Protein AF-A0A2E5L0G4-F1 (afdb_monomer)

Foldseek 3Di:
DDPCPDDPDDDDDQLCDDCNPPVNLVPDDDDLQSVLSNQLSVQVNVLCVVCVVCPVDVVRRDQDVVSVVSNVVSVVSNVVSCVVVVNDDDDPPPCPDDD

Nearest PDB structures (foldseek):
  2l7a-assembly1_A  TM=4.639E-01  e=8.519E+00  Mus musculus
  6u8y-assembly1_c  TM=3.660E-01  e=5.834E+00  Pyrococcus furiosus COM1

Sequence (99 aa):
MINAEGPLDWHDVSFRRGACAEENLVQLPEGKYANAISTACDDLNDIQQRYSGDCFRAASCNVSDIAKQEITATMNLVWDAFSDAGFVLPYEVIEEGLP

Secondary structure (DSSP, 8-state):
-------TT-PPP-TTSGGGSHHHHTTSPTTHHHHHHHHHHHHHHHHHHHHGGGGSSGGG----HHHHHHHHHHHHHHHHHHHHTT-PPPP--------

Solvent-accessible surface area (backbone atoms only — not comparable to full-atom values): 6114 Å² total; per-residue (Å²): 134,86,80,78,73,73,71,96,76,82,69,83,84,56,42,66,38,73,78,42,15,70,84,49,47,72,68,43,66,88,51,67,53,37,53,26,49,54,50,31,24,54,51,51,37,51,50,48,64,73,50,44,74,44,43,74,45,77,96,67,46,54,85,48,71,65,58,54,49,52,51,50,54,43,50,45,45,38,48,53,40,41,49,75,70,68,56,71,80,83,71,85,78,78,79,75,75,80,130

Mean predicted aligned error: 10.49 Å

Radius of gyration: 17.6 Å; Cα contacts (8 Å, |Δi|>4): 60; chains: 1; bounding box: 48×28×48 Å

pLDDT: mean 78.72, std 17.88, range [34.0, 96.81]

Structure (mmCIF, N/CA/C/O backbone):
data_AF-A0A2E5L0G4-F1
#
_entry.id   AF-A0A2E5L0G4-F1
#
loop_
_atom_site.group_PDB
_atom_site.id
_atom_site.type_symbol
_atom_site.label_atom_id
_atom_site.label_alt_id
_atom_site.label_comp_id
_atom_site.label_asym_id
_atom_site.label_entity_id
_atom_site.label_seq_id
_atom_site.pdbx_PDB_ins_code
_atom_site.Cartn_x
_atom_site.Cartn_y
_atom_site.Cartn_z
_atom_site.occupancy
_atom_site.B_iso_or_equiv
_atom_site.auth_seq_id
_atom_site.auth_comp_id
_atom_site.auth_asym_id
_atom_site.auth_atom_id
_atom_site.pdbx_PDB_model_num
ATOM 1 N N . MET A 1 1 ? 34.993 -9.309 -2.576 1.00 34.00 1 MET A N 1
ATOM 2 C CA . MET A 1 1 ? 33.831 -9.231 -3.483 1.00 34.00 1 MET A CA 1
ATOM 3 C C . MET A 1 1 ? 32.918 -10.382 -3.121 1.00 34.00 1 MET A C 1
ATOM 5 O O . MET A 1 1 ? 33.324 -11.522 -3.296 1.00 34.00 1 MET A O 1
ATOM 9 N N . ILE A 1 2 ? 31.775 -10.096 -2.500 1.00 35.56 2 ILE A N 1
ATOM 10 C CA . ILE A 1 2 ? 30.751 -11.113 -2.250 1.00 35.56 2 ILE A CA 1
ATOM 11 C C . ILE A 1 2 ? 29.956 -11.215 -3.550 1.00 35.56 2 ILE A C 1
ATOM 13 O O . ILE A 1 2 ? 29.267 -10.270 -3.926 1.00 35.56 2 ILE A O 1
ATOM 17 N N . ASN A 1 3 ? 30.126 -12.323 -4.266 1.00 39.97 3 ASN A N 1
ATOM 18 C CA . ASN A 1 3 ? 29.272 -12.670 -5.393 1.00 39.97 3 ASN A CA 1
ATOM 19 C C . ASN A 1 3 ? 27.917 -13.080 -4.812 1.00 39.97 3 ASN A C 1
ATOM 21 O O . ASN A 1 3 ? 27.783 -14.176 -4.275 1.00 39.97 3 ASN A O 1
ATOM 25 N N . ALA A 1 4 ? 26.936 -12.181 -4.862 1.00 41.06 4 ALA A N 1
ATOM 26 C CA . ALA A 1 4 ? 25.551 -12.530 -4.587 1.00 41.06 4 ALA A CA 1
ATOM 27 C C . ALA A 1 4 ? 24.994 -13.279 -5.808 1.00 41.06 4 ALA A C 1
ATOM 29 O O . ALA A 1 4 ? 24.403 -12.686 -6.708 1.00 41.06 4 ALA A O 1
ATOM 30 N N . GLU A 1 5 ? 25.225 -14.587 -5.863 1.00 53.12 5 GLU A N 1
ATOM 31 C CA . GLU A 1 5 ? 24.324 -15.489 -6.577 1.00 53.12 5 GLU A CA 1
ATOM 32 C C . GLU A 1 5 ? 23.016 -15.466 -5.773 1.00 53.12 5 GLU A C 1
ATOM 34 O O . GLU A 1 5 ? 23.018 -15.796 -4.588 1.00 53.12 5 GLU A O 1
ATOM 39 N N . GLY A 1 6 ? 21.951 -14.901 -6.353 1.00 55.41 6 GLY A N 1
ATOM 40 C CA . GLY A 1 6 ? 20.725 -14.553 -5.622 1.00 55.41 6 GLY A CA 1
ATOM 41 C C . GLY A 1 6 ? 20.167 -15.722 -4.793 1.00 55.41 6 GLY A C 1
ATOM 42 O O . GLY A 1 6 ? 20.312 -16.874 -5.206 1.00 55.41 6 GL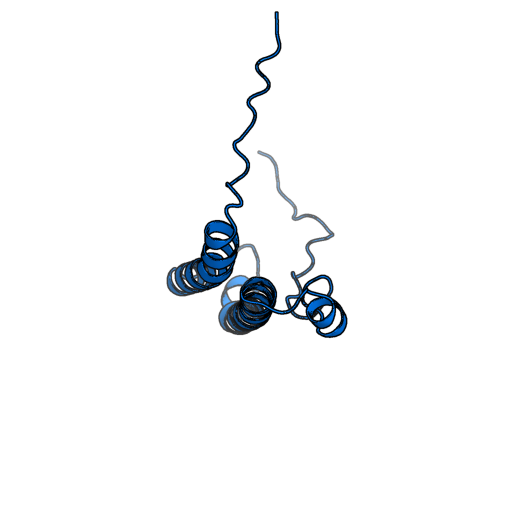Y A O 1
ATOM 43 N N . PRO A 1 7 ? 19.540 -15.459 -3.629 1.00 50.16 7 PRO A N 1
ATOM 44 C CA . PRO A 1 7 ? 19.056 -16.529 -2.769 1.00 50.16 7 PRO A CA 1
ATOM 45 C C . PRO A 1 7 ? 18.021 -17.383 -3.511 1.00 50.16 7 PRO A C 1
ATOM 47 O O . PRO A 1 7 ? 17.093 -16.856 -4.125 1.00 50.16 7 PRO A O 1
ATOM 50 N N . LEU A 1 8 ? 18.195 -18.705 -3.427 1.00 52.53 8 LEU A N 1
ATOM 51 C CA . LEU A 1 8 ? 17.390 -19.752 -4.073 1.00 52.53 8 LEU A CA 1
ATOM 52 C C . LEU A 1 8 ? 15.887 -19.742 -3.703 1.00 52.53 8 LEU A C 1
ATOM 54 O O . LEU A 1 8 ? 15.136 -20.505 -4.299 1.00 52.53 8 LEU A O 1
ATOM 58 N N . ASP A 1 9 ? 15.441 -18.854 -2.805 1.00 47.97 9 ASP A N 1
ATOM 59 C CA . ASP A 1 9 ? 14.084 -18.815 -2.237 1.00 47.97 9 ASP A CA 1
ATOM 60 C C . ASP A 1 9 ? 13.404 -17.430 -2.334 1.00 47.97 9 ASP A C 1
ATOM 62 O O . ASP A 1 9 ? 12.552 -17.092 -1.509 1.00 47.97 9 ASP A O 1
ATOM 66 N N . TRP A 1 10 ? 13.764 -16.573 -3.302 1.00 49.53 10 TRP A N 1
ATOM 67 C CA . TRP A 1 10 ? 12.989 -15.340 -3.504 1.00 49.53 10 TRP A CA 1
ATOM 68 C C . TRP A 1 10 ? 11.602 -15.673 -4.066 1.00 49.53 10 TRP A C 1
ATOM 70 O O . TRP A 1 10 ? 11.428 -15.901 -5.266 1.00 49.53 10 TRP A O 1
ATOM 80 N N . HIS A 1 11 ? 10.608 -15.682 -3.185 1.00 58.69 11 HIS A N 1
ATOM 81 C CA . HIS A 1 11 ? 9.206 -15.738 -3.557 1.00 58.69 11 HIS A CA 1
ATOM 82 C C . HIS A 1 11 ? 8.634 -14.324 -3.654 1.00 58.69 11 HIS A C 1
ATOM 84 O O . HIS A 1 11 ? 8.847 -13.483 -2.783 1.00 58.69 11 HIS A O 1
ATOM 90 N N . ASP A 1 12 ? 7.892 -14.089 -4.733 1.00 67.88 12 ASP A N 1
ATOM 91 C CA . ASP A 1 12 ? 6.972 -12.962 -4.872 1.00 67.88 12 ASP A CA 1
ATOM 92 C C . ASP A 1 12 ? 6.118 -12.819 -3.597 1.00 67.88 12 ASP A C 1
ATOM 94 O O . ASP A 1 12 ? 5.567 -13.800 -3.083 1.00 67.88 12 ASP A O 1
ATOM 98 N N . VAL A 1 13 ? 6.043 -11.593 -3.071 1.00 78.62 13 VAL A N 1
ATOM 99 C CA . VAL A 1 13 ? 5.111 -11.270 -1.991 1.00 78.62 13 VAL A CA 1
ATOM 100 C C . VAL A 1 13 ? 3.712 -11.241 -2.586 1.00 78.62 13 VAL A C 1
ATOM 102 O O . VAL A 1 13 ? 3.411 -10.430 -3.451 1.00 78.62 13 VAL A O 1
ATOM 105 N N . SER A 1 14 ? 2.826 -12.098 -2.091 1.00 84.75 14 SER A N 1
ATOM 106 C 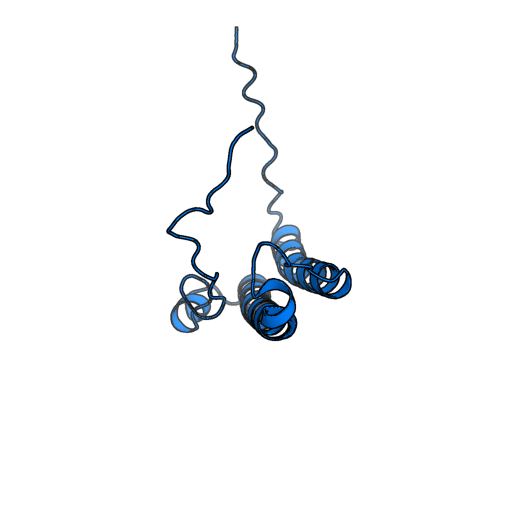CA . SER A 1 14 ? 1.450 -12.154 -2.576 1.00 84.75 14 SER A CA 1
ATOM 107 C C . SER A 1 14 ? 0.527 -11.323 -1.687 1.00 84.75 14 SER A C 1
ATOM 109 O O . SER A 1 14 ? 0.070 -11.813 -0.655 1.00 84.75 14 SER A O 1
ATOM 111 N N . PHE A 1 15 ? 0.125 -10.139 -2.150 1.00 91.56 15 PHE A N 1
ATOM 112 C CA . PHE A 1 15 ? -0.892 -9.291 -1.499 1.00 91.56 15 PHE A CA 1
ATOM 113 C C . PHE A 1 15 ? -2.342 -9.793 -1.666 1.00 91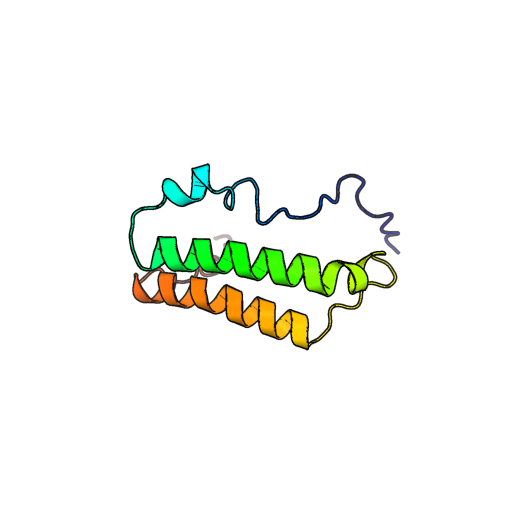.56 15 PHE A C 1
ATOM 115 O O . PHE A 1 15 ? -3.293 -9.062 -1.435 1.00 91.56 15 PHE A O 1
ATOM 122 N N . ARG A 1 16 ? -2.524 -11.063 -2.046 1.00 89.69 16 ARG A N 1
ATOM 123 C CA . ARG A 1 16 ? -3.819 -11.777 -2.074 1.00 89.69 16 ARG A CA 1
ATOM 124 C C . ARG A 1 16 ? -3.845 -13.040 -1.213 1.00 89.69 16 ARG A C 1
ATOM 126 O O . ARG A 1 16 ? -4.799 -13.808 -1.259 1.00 89.69 16 ARG A O 1
ATOM 133 N N . ARG A 1 17 ? -2.749 -13.332 -0.509 1.00 89.38 17 ARG A N 1
ATOM 134 C CA . ARG A 1 17 ? -2.591 -14.535 0.322 1.00 89.38 17 ARG A CA 1
ATOM 135 C C . ARG A 1 17 ? -2.015 -14.141 1.676 1.00 89.38 17 ARG A C 1
ATOM 137 O O . ARG A 1 17 ? -1.631 -12.992 1.886 1.00 89.38 17 ARG A O 1
ATOM 144 N N . GLY A 1 18 ? -1.933 -15.106 2.592 1.00 88.25 18 GLY A N 1
ATOM 145 C CA . GLY A 1 18 ? -1.428 -14.851 3.939 1.00 88.25 18 GLY A CA 1
ATOM 146 C C . GLY A 1 18 ? -2.266 -13.767 4.613 1.00 88.25 18 GLY A C 1
ATOM 147 O O . GLY A 1 18 ? -3.489 -13.844 4.586 1.00 88.25 18 GLY A O 1
ATOM 148 N N . ALA A 1 19 ? -1.626 -12.736 5.162 1.00 88.25 19 ALA A N 1
ATOM 149 C CA . ALA A 1 19 ? -2.319 -11.649 5.856 1.00 88.25 19 ALA A CA 1
ATOM 150 C C . ALA A 1 19 ? -3.347 -10.897 4.985 1.00 88.25 19 ALA A C 1
ATOM 152 O O . ALA A 1 19 ? -4.361 -10.453 5.509 1.00 88.25 19 ALA A O 1
ATOM 153 N N . CYS A 1 20 ? -3.116 -10.804 3.671 1.00 93.25 20 CYS A N 1
ATOM 154 C CA . CYS A 1 20 ? -4.019 -10.139 2.727 1.00 93.25 20 CYS A CA 1
ATOM 155 C C . CYS A 1 20 ? -5.035 -11.090 2.068 1.00 93.25 20 CYS A C 1
ATOM 157 O O . CYS A 1 20 ? -5.673 -10.725 1.085 1.00 93.25 20 CYS A O 1
ATOM 159 N N . ALA A 1 21 ? -5.161 -12.333 2.543 1.00 93.94 21 ALA A N 1
ATOM 160 C CA . ALA A 1 21 ? -6.230 -13.214 2.080 1.00 93.94 21 ALA A CA 1
ATOM 161 C C . ALA A 1 21 ? -7.582 -12.709 2.609 1.00 93.94 21 ALA A C 1
ATOM 163 O O . ALA A 1 21 ? -7.665 -12.300 3.769 1.00 93.94 21 ALA A O 1
ATOM 164 N N . GLU A 1 22 ? -8.634 -12.760 1.790 1.00 91.50 22 GLU A N 1
ATOM 165 C CA . GLU A 1 22 ? -9.969 -12.259 2.153 1.00 91.50 22 GLU A CA 1
ATOM 166 C C . GLU A 1 22 ? -10.462 -12.891 3.463 1.00 91.50 22 GLU A C 1
ATOM 168 O O . GLU A 1 22 ? -10.903 -12.188 4.371 1.00 91.50 22 GLU A O 1
ATOM 173 N N . GLU A 1 23 ? -10.265 -14.201 3.626 1.00 92.50 23 GLU A N 1
ATOM 174 C CA . GLU A 1 23 ? -10.620 -14.946 4.835 1.00 92.50 23 GLU A CA 1
ATOM 175 C C . GLU A 1 23 ? -9.871 -14.495 6.100 1.00 92.50 23 GLU A C 1
ATOM 177 O O . GLU A 1 23 ? -10.348 -14.723 7.212 1.00 92.50 23 GLU A O 1
ATOM 182 N N . ASN A 1 24 ? -8.709 -13.859 5.955 1.00 91.75 24 ASN A N 1
ATOM 183 C CA . ASN A 1 24 ? -7.930 -13.320 7.069 1.00 91.75 24 ASN A CA 1
ATOM 184 C C . ASN A 1 24 ? -8.274 -11.853 7.331 1.00 91.75 24 ASN A C 1
ATOM 186 O O . ASN A 1 24 ? -8.339 -11.443 8.489 1.00 91.75 24 ASN A O 1
ATOM 190 N N . LEU A 1 25 ? -8.570 -11.083 6.283 1.00 91.44 25 LEU A N 1
ATOM 191 C CA . LEU A 1 25 ? -9.000 -9.692 6.410 1.00 91.44 25 LEU A CA 1
ATOM 192 C C . LEU A 1 25 ? -10.344 -9.574 7.138 1.00 91.44 25 LEU A C 1
ATOM 194 O O . LEU A 1 25 ? -10.486 -8.709 7.999 1.00 91.44 25 LEU A O 1
ATOM 198 N N . VAL A 1 26 ? -11.296 -10.480 6.885 1.00 91.31 26 VAL A N 1
ATOM 199 C CA . VAL A 1 26 ? -12.597 -10.489 7.591 1.00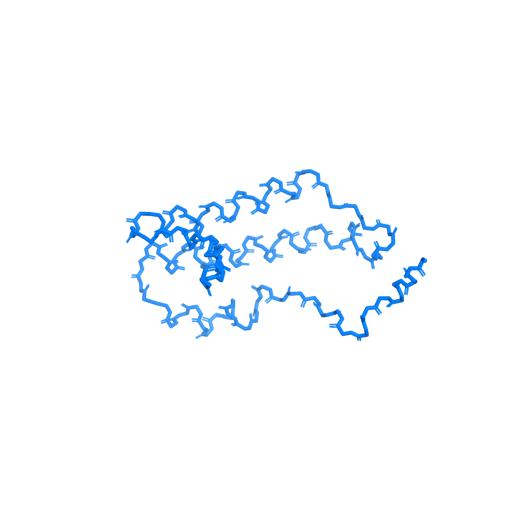 91.31 26 VAL A CA 1
ATOM 200 C C . VAL A 1 26 ? -12.488 -10.797 9.088 1.00 91.31 26 VAL A C 1
ATOM 202 O O . VAL A 1 26 ? -13.443 -10.578 9.828 1.00 91.31 26 VAL A O 1
ATOM 205 N N . GLN A 1 27 ? -11.345 -11.315 9.551 1.00 90.25 27 GLN A N 1
ATOM 206 C CA . GLN A 1 27 ? -11.093 -11.547 10.978 1.00 90.25 27 GLN A CA 1
ATOM 207 C C . GLN A 1 27 ? -10.626 -10.277 11.700 1.00 90.25 27 GLN A C 1
ATOM 209 O O . GLN A 1 27 ? -10.567 -10.261 12.932 1.00 90.25 27 GLN A O 1
ATOM 214 N N . LEU A 1 28 ? -10.278 -9.217 10.962 1.00 86.94 28 LEU A N 1
ATOM 215 C CA . LEU A 1 28 ? -9.911 -7.942 11.559 1.00 86.94 28 LEU A CA 1
ATOM 216 C C . LEU A 1 28 ? -11.143 -7.292 12.207 1.00 86.94 28 LEU A C 1
ATOM 218 O O . LEU A 1 28 ? -12.238 -7.336 11.644 1.00 86.94 28 LEU A O 1
ATOM 222 N N . PRO A 1 29 ? -10.983 -6.656 13.379 1.00 85.44 29 PRO A N 1
ATOM 223 C CA . PRO A 1 29 ? -12.073 -5.921 13.999 1.00 85.44 29 PRO A CA 1
ATOM 224 C C . PRO A 1 29 ? -12.507 -4.766 13.093 1.00 85.44 29 PRO A C 1
ATOM 226 O O . PRO A 1 29 ? -11.667 -3.994 12.623 1.00 85.44 29 PRO A O 1
ATOM 229 N N . GLU A 1 30 ? -13.817 -4.635 12.874 1.00 85.50 30 GLU A N 1
ATOM 230 C CA . GLU A 1 30 ? -14.378 -3.553 12.063 1.00 85.50 30 GLU A CA 1
ATOM 231 C C . GLU A 1 30 ? -13.884 -2.182 12.541 1.00 85.50 30 GLU A C 1
ATOM 233 O O . GLU A 1 30 ? -13.835 -1.887 13.739 1.00 85.50 30 GLU A O 1
ATOM 238 N N . GLY A 1 31 ? -13.531 -1.318 11.590 1.00 85.75 31 GLY A N 1
ATOM 239 C CA . GLY A 1 31 ? -13.098 0.042 11.882 1.00 85.75 31 GLY A CA 1
ATOM 240 C C . GLY A 1 31 ? -12.059 0.565 10.902 1.00 85.75 31 GLY A C 1
ATOM 241 O O . GLY A 1 31 ? -11.721 -0.074 9.905 1.00 85.75 31 GLY A O 1
ATOM 242 N N . LYS A 1 32 ? -11.524 1.754 11.213 1.00 84.06 32 LYS A N 1
ATOM 243 C CA . LYS A 1 32 ? -10.538 2.452 10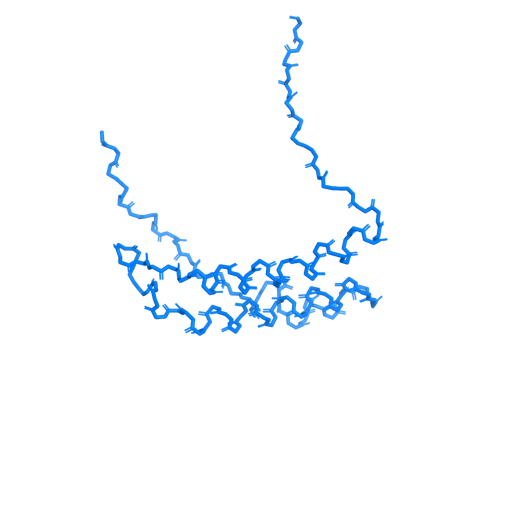.371 1.00 84.06 32 LYS A CA 1
ATOM 244 C C . LYS A 1 32 ? -9.316 1.576 10.063 1.00 84.06 32 LYS A C 1
ATOM 246 O O . LYS A 1 32 ? -8.784 1.644 8.963 1.00 84.06 32 LYS A O 1
ATOM 251 N N . TYR A 1 33 ? -8.930 0.724 11.009 1.00 84.81 33 TYR A N 1
ATOM 252 C CA . TYR A 1 33 ? -7.808 -0.199 10.886 1.00 84.81 33 TYR A CA 1
ATOM 253 C C . TYR A 1 33 ? -8.035 -1.299 9.843 1.00 84.81 33 TYR A C 1
ATOM 255 O O . TYR A 1 33 ? -7.243 -1.434 8.912 1.00 84.81 33 TYR A O 1
ATOM 263 N N . ALA A 1 34 ? -9.133 -2.054 9.967 1.00 89.25 34 ALA A N 1
ATOM 264 C CA . ALA A 1 34 ? -9.480 -3.104 9.011 1.00 89.25 34 ALA A CA 1
ATOM 265 C C . ALA A 1 34 ? -9.632 -2.537 7.595 1.00 89.25 34 ALA A C 1
ATOM 267 O O . ALA A 1 34 ? -9.099 -3.102 6.642 1.00 89.25 34 ALA A O 1
ATOM 268 N N . ASN A 1 35 ? -10.265 -1.365 7.475 1.00 92.12 35 ASN A N 1
ATOM 269 C CA . ASN A 1 35 ? -10.422 -0.684 6.193 1.00 92.12 35 ASN A CA 1
ATOM 270 C C . ASN A 1 35 ? -9.074 -0.262 5.594 1.00 92.12 35 ASN A C 1
ATOM 272 O O . ASN A 1 35 ? -8.844 -0.483 4.407 1.00 92.12 35 ASN A O 1
ATOM 276 N N . ALA A 1 36 ? -8.179 0.321 6.399 1.00 93.56 36 ALA A N 1
ATOM 277 C CA . ALA A 1 36 ? -6.864 0.754 5.932 1.00 93.56 36 ALA A CA 1
ATOM 278 C C . ALA A 1 36 ? -6.001 -0.428 5.472 1.00 93.56 36 ALA A C 1
ATOM 280 O O . ALA A 1 36 ? -5.381 -0.344 4.417 1.00 93.56 36 ALA A O 1
ATOM 281 N N . ILE A 1 37 ? -6.003 -1.541 6.213 1.00 92.50 37 ILE A N 1
ATOM 282 C CA . ILE A 1 37 ? -5.256 -2.747 5.827 1.00 92.50 37 ILE A CA 1
ATOM 283 C C . ILE A 1 37 ? -5.835 -3.380 4.567 1.00 92.50 37 ILE A C 1
ATOM 285 O O . ILE A 1 37 ? -5.072 -3.692 3.659 1.00 92.50 37 ILE A O 1
ATOM 289 N N . SER A 1 38 ? -7.159 -3.549 4.489 1.00 94.25 38 SER A N 1
ATOM 290 C CA . SER A 1 38 ? -7.796 -4.126 3.300 1.00 94.25 38 SER A CA 1
ATOM 291 C C . SER A 1 38 ? -7.489 -3.291 2.058 1.00 94.25 38 SER A C 1
ATOM 293 O O . SER A 1 38 ? -7.052 -3.835 1.050 1.00 94.25 38 SER A O 1
ATOM 295 N N . THR A 1 39 ? -7.630 -1.965 2.163 1.00 95.38 39 THR A N 1
ATOM 296 C CA . THR A 1 39 ? -7.313 -1.039 1.063 1.00 95.38 39 THR A CA 1
ATOM 297 C C . THR A 1 39 ? -5.841 -1.139 0.675 1.00 95.38 39 THR A C 1
ATOM 299 O O . THR A 1 39 ? -5.518 -1.228 -0.503 1.00 95.38 39 THR A O 1
ATOM 302 N N . ALA A 1 40 ? -4.937 -1.190 1.658 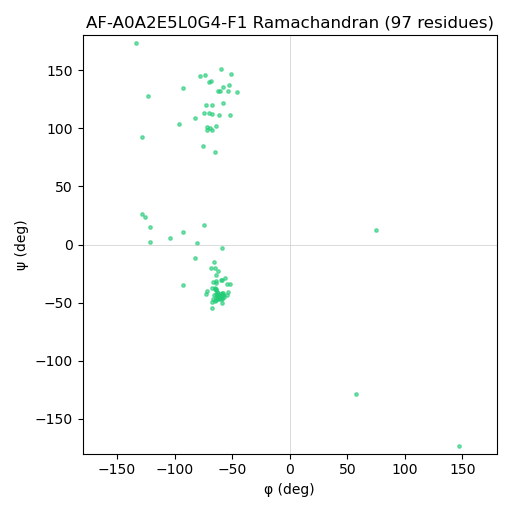1.00 95.81 40 ALA A N 1
ATOM 303 C CA . ALA A 1 40 ? -3.512 -1.298 1.382 1.00 95.81 40 ALA A CA 1
ATOM 304 C C . ALA A 1 40 ? -3.131 -2.623 0.709 1.00 95.81 40 ALA A C 1
ATOM 306 O O . ALA A 1 40 ? -2.278 -2.628 -0.175 1.00 95.81 40 ALA A O 1
ATOM 307 N N . CYS A 1 41 ? -3.764 -3.736 1.086 1.00 95.56 41 CYS A N 1
ATOM 308 C CA . CYS A 1 41 ? -3.577 -5.020 0.413 1.00 95.56 41 CYS A CA 1
ATOM 309 C C . CYS A 1 41 ? -3.987 -4.948 -1.067 1.00 95.56 41 CYS A C 1
ATOM 311 O O . CYS A 1 41 ? -3.216 -5.373 -1.932 1.00 95.56 41 CYS A O 1
ATOM 313 N N . ASP A 1 42 ? -5.154 -4.372 -1.364 1.00 95.88 42 ASP A N 1
ATOM 314 C CA . ASP A 1 42 ? -5.642 -4.220 -2.738 1.00 95.88 42 ASP A CA 1
ATOM 315 C C . ASP A 1 42 ? -4.737 -3.293 -3.566 1.00 95.88 42 ASP A C 1
ATOM 317 O O . ASP A 1 42 ? -4.293 -3.662 -4.659 1.00 95.88 42 ASP A O 1
ATOM 321 N N . ASP A 1 43 ? -4.376 -2.133 -3.015 1.00 96.81 43 ASP A N 1
ATOM 322 C CA . ASP A 1 43 ? -3.515 -1.153 -3.680 1.00 96.81 43 ASP A CA 1
ATOM 323 C C . ASP A 1 43 ? -2.114 -1.720 -3.963 1.00 96.81 43 ASP A C 1
ATOM 325 O O . ASP A 1 43 ? -1.599 -1.590 -5.076 1.00 96.81 43 ASP A O 1
ATOM 329 N N . LEU A 1 44 ? -1.492 -2.394 -2.986 1.00 95.25 44 LEU A N 1
ATOM 330 C CA . LEU A 1 44 ? -0.173 -3.011 -3.165 1.00 95.25 44 LEU A CA 1
ATOM 331 C C . LEU A 1 44 ? -0.215 -4.138 -4.199 1.00 95.25 44 LEU A C 1
ATOM 333 O O . LEU A 1 44 ? 0.705 -4.257 -5.012 1.00 95.25 44 LEU A O 1
ATOM 337 N N . ASN A 1 45 ? -1.290 -4.932 -4.218 1.00 94.81 45 ASN A N 1
ATOM 338 C CA . ASN A 1 45 ? -1.502 -5.938 -5.253 1.00 94.81 45 ASN A CA 1
ATOM 339 C C . ASN A 1 45 ? -1.574 -5.301 -6.655 1.00 94.81 45 ASN A C 1
ATOM 341 O O . ASN A 1 45 ? -1.012 -5.831 -7.619 1.00 94.81 45 ASN A O 1
ATOM 345 N N . ASP A 1 46 ? -2.273 -4.180 -6.791 1.00 95.00 46 ASP A N 1
ATOM 346 C CA . ASP A 1 46 ? -2.443 -3.503 -8.075 1.00 95.00 46 ASP A CA 1
ATOM 347 C C . ASP A 1 46 ? -1.159 -2.818 -8.543 1.00 95.00 46 ASP A C 1
ATOM 349 O O . ASP A 1 46 ? -0.801 -2.931 -9.720 1.00 95.00 46 ASP A O 1
ATOM 353 N N . ILE A 1 47 ? -0.417 -2.189 -7.629 1.00 93.69 47 ILE A N 1
ATOM 354 C CA . ILE A 1 47 ? 0.926 -1.654 -7.884 1.00 93.69 47 ILE A CA 1
ATOM 355 C C . ILE A 1 47 ? 1.852 -2.785 -8.347 1.00 93.69 47 ILE A C 1
ATOM 357 O O . ILE A 1 47 ? 2.493 -2.668 -9.395 1.00 93.69 47 ILE A O 1
ATOM 361 N N . GLN A 1 48 ? 1.895 -3.906 -7.620 1.00 90.06 48 GLN A N 1
ATOM 362 C CA . GLN A 1 48 ? 2.743 -5.046 -7.973 1.00 90.06 48 GLN A CA 1
ATOM 363 C C . GLN A 1 48 ? 2.422 -5.585 -9.365 1.00 90.06 48 GLN A C 1
ATOM 365 O O . GLN A 1 48 ? 3.337 -5.793 -10.156 1.00 90.06 48 GLN A O 1
ATOM 370 N N . GLN A 1 49 ? 1.144 -5.766 -9.707 1.00 90.06 49 GLN A N 1
ATOM 371 C CA . GLN A 1 49 ? 0.763 -6.207 -11.051 1.00 90.06 49 GLN A CA 1
ATOM 372 C C . GLN A 1 49 ? 1.173 -5.191 -12.120 1.00 90.06 49 GLN A C 1
ATOM 374 O O . GLN A 1 49 ? 1.758 -5.578 -13.136 1.00 90.06 49 GLN A O 1
ATOM 379 N N . ARG A 1 50 ? 0.917 -3.900 -11.875 1.00 92.06 50 ARG A N 1
ATOM 380 C CA . ARG A 1 50 ? 1.186 -2.811 -12.822 1.00 92.06 50 ARG A CA 1
ATOM 381 C C . ARG A 1 50 ? 2.671 -2.677 -13.158 1.00 92.06 50 ARG A C 1
ATOM 383 O O . ARG A 1 50 ? 2.994 -2.503 -14.329 1.00 92.06 50 ARG A O 1
ATOM 390 N N . TYR A 1 51 ? 3.553 -2.797 -12.164 1.00 89.00 51 TYR A N 1
ATOM 391 C CA . TYR A 1 51 ? 5.005 -2.633 -12.341 1.00 89.00 51 TYR A CA 1
ATOM 392 C C . TYR A 1 51 ? 5.789 -3.951 -12.346 1.00 89.00 51 TYR A C 1
ATOM 394 O O . TYR A 1 51 ? 7.015 -3.933 -12.426 1.00 89.00 51 TYR A O 1
ATOM 402 N N . SER A 1 52 ? 5.120 -5.108 -12.306 1.00 84.00 52 SER A N 1
ATOM 403 C CA . SER A 1 52 ? 5.773 -6.431 -12.334 1.00 84.00 52 SER A CA 1
ATOM 404 C C . SER A 1 52 ? 6.761 -6.595 -13.498 1.00 84.00 52 SER A C 1
ATOM 406 O O . SER A 1 52 ? 7.810 -7.226 -13.351 1.00 84.00 52 SER A O 1
ATOM 408 N N . GLY A 1 53 ? 6.460 -5.984 -14.648 1.00 81.75 53 GLY A N 1
ATOM 409 C CA . GLY A 1 53 ? 7.321 -5.996 -15.830 1.00 81.75 53 GLY A CA 1
ATOM 410 C C . GLY A 1 53 ? 8.644 -5.247 -15.650 1.00 81.75 53 GLY A C 1
ATOM 411 O O . GLY A 1 53 ? 9.661 -5.685 -16.193 1.00 81.75 53 GLY A O 1
ATOM 412 N N . ASP A 1 54 ? 8.665 -4.185 -14.841 1.00 81.25 54 ASP A N 1
ATOM 413 C CA . ASP A 1 54 ? 9.844 -3.329 -14.631 1.00 81.25 54 ASP A CA 1
ATOM 414 C C . ASP A 1 54 ? 10.965 -4.060 -13.881 1.00 81.25 54 ASP A C 1
ATOM 416 O O . ASP A 1 54 ? 12.136 -3.682 -13.958 1.00 81.25 54 ASP A O 1
ATOM 420 N N . CYS A 1 55 ? 10.609 -5.134 -13.172 1.00 76.94 55 CYS A N 1
ATOM 421 C CA . CYS A 1 55 ? 11.511 -5.928 -12.345 1.00 76.94 55 CYS A CA 1
ATOM 422 C C . CYS A 1 55 ? 11.499 -7.423 -12.676 1.00 76.94 55 CYS A C 1
ATOM 424 O O . CYS A 1 55 ? 11.931 -8.236 -11.862 1.00 76.94 55 CYS A O 1
ATOM 426 N N . PHE A 1 56 ? 11.106 -7.793 -13.902 1.00 75.69 56 PHE A N 1
ATOM 427 C CA . PHE A 1 56 ? 11.080 -9.194 -14.346 1.00 75.69 56 PHE A CA 1
ATOM 428 C C . PHE A 1 56 ? 12.439 -9.911 -14.208 1.00 75.69 56 PHE A C 1
ATOM 430 O O . PHE A 1 56 ? 12.498 -11.122 -14.004 1.00 75.69 56 PHE A O 1
ATOM 437 N N . ARG A 1 57 ? 13.553 -9.172 -14.305 1.00 73.94 57 ARG A N 1
ATOM 438 C CA . ARG A 1 57 ? 14.893 -9.662 -13.950 1.00 73.94 57 ARG A CA 1
ATOM 439 C C . ARG A 1 57 ? 15.488 -8.751 -12.891 1.00 73.94 57 ARG A C 1
ATOM 441 O O . ARG A 1 57 ? 15.611 -7.554 -13.131 1.00 73.94 57 ARG A O 1
ATOM 448 N N . ALA A 1 58 ? 15.961 -9.322 -11.785 1.00 72.19 58 ALA A N 1
ATOM 449 C CA . ALA A 1 58 ? 16.584 -8.556 -10.703 1.00 72.19 58 ALA A CA 1
ATOM 450 C C . ALA A 1 58 ? 17.740 -7.661 -11.193 1.00 72.19 58 ALA A C 1
ATOM 452 O O . ALA A 1 58 ? 17.830 -6.501 -10.811 1.00 72.19 58 ALA A O 1
ATOM 453 N N . ALA A 1 59 ? 18.576 -8.166 -12.108 1.00 76.31 59 ALA A N 1
ATOM 454 C CA . ALA A 1 59 ? 19.723 -7.431 -12.650 1.00 76.31 59 ALA A CA 1
ATOM 455 C C . ALA A 1 59 ? 19.352 -6.183 -13.477 1.00 76.31 59 ALA A C 1
ATOM 457 O O . ALA A 1 59 ? 20.199 -5.318 -13.682 1.00 76.31 59 ALA A O 1
ATOM 458 N N . SER A 1 60 ? 18.116 -6.098 -13.973 1.00 77.69 60 SER A N 1
ATOM 459 C CA . SER A 1 60 ? 17.605 -4.954 -14.736 1.00 77.69 60 SER A CA 1
ATOM 460 C C . SER A 1 60 ? 16.378 -4.324 -14.079 1.00 77.69 60 SER A C 1
ATOM 462 O O . SER A 1 60 ? 15.651 -3.594 -14.746 1.00 77.69 60 SER A O 1
ATOM 464 N N . CYS A 1 61 ? 16.123 -4.646 -12.809 1.00 80.69 61 CYS A N 1
ATOM 465 C CA . CYS A 1 61 ? 14.976 -4.136 -12.078 1.00 80.69 61 CYS A CA 1
ATOM 466 C C . CYS A 1 61 ? 15.144 -2.639 -11.855 1.00 80.69 61 CYS A C 1
ATOM 468 O O . CYS A 1 61 ? 16.105 -2.194 -11.226 1.00 80.69 61 CYS A O 1
ATOM 470 N N . ASN A 1 62 ? 14.198 -1.871 -12.384 1.00 85.19 62 ASN A N 1
ATOM 471 C CA . ASN A 1 62 ? 14.148 -0.434 -12.191 1.00 85.19 62 ASN A CA 1
ATOM 472 C C . ASN A 1 62 ? 12.762 -0.032 -11.698 1.00 85.19 62 ASN A C 1
ATOM 474 O O . ASN A 1 62 ? 11.860 0.226 -12.489 1.00 85.19 62 ASN A O 1
ATOM 478 N N . VAL A 1 63 ? 12.601 0.037 -10.378 1.00 86.12 63 VAL A N 1
ATOM 479 C CA . VAL A 1 63 ? 11.362 0.525 -9.770 1.00 86.12 63 VAL A CA 1
ATOM 480 C C . VAL A 1 63 ? 11.250 2.027 -10.029 1.00 86.12 63 VAL A C 1
ATOM 482 O O . VAL A 1 63 ? 12.048 2.812 -9.503 1.00 86.12 63 VAL A O 1
ATOM 485 N N . SER A 1 64 ? 10.266 2.423 -10.838 1.00 89.94 64 SER A N 1
ATOM 486 C CA . SER A 1 64 ? 10.033 3.828 -11.180 1.00 89.94 64 SER A CA 1
ATOM 487 C C . SER A 1 64 ? 9.748 4.679 -9.938 1.00 89.94 64 SER A C 1
ATOM 489 O O . SER A 1 64 ? 9.200 4.204 -8.941 1.00 89.94 64 SER A O 1
ATOM 491 N N . ASP A 1 65 ? 10.089 5.969 -9.985 1.00 93.56 65 ASP A N 1
ATOM 492 C CA . ASP A 1 65 ? 9.794 6.873 -8.865 1.00 93.56 65 ASP A CA 1
ATOM 493 C C . ASP A 1 65 ? 8.288 7.044 -8.638 1.00 93.56 65 ASP A C 1
ATOM 495 O O . ASP A 1 65 ? 7.866 7.278 -7.508 1.00 93.56 65 ASP A O 1
ATOM 499 N N . ILE A 1 66 ? 7.478 6.855 -9.684 1.00 94.00 66 ILE A N 1
ATOM 500 C CA . ILE A 1 66 ? 6.015 6.822 -9.583 1.00 94.00 66 ILE A CA 1
ATOM 501 C C . ILE A 1 66 ? 5.583 5.617 -8.744 1.00 94.00 66 ILE A C 1
ATOM 503 O O . ILE A 1 66 ? 4.845 5.792 -7.780 1.00 94.00 66 ILE A O 1
ATOM 507 N N . ALA A 1 67 ? 6.107 4.420 -9.029 1.00 92.56 67 ALA A N 1
ATOM 508 C CA . ALA A 1 67 ? 5.809 3.227 -8.238 1.00 92.56 67 ALA A CA 1
ATOM 509 C C . ALA A 1 67 ? 6.192 3.414 -6.759 1.00 92.56 67 ALA A C 1
ATOM 511 O O . ALA A 1 67 ? 5.420 3.071 -5.869 1.00 92.56 67 ALA A O 1
ATOM 512 N N . LYS A 1 68 ? 7.349 4.029 -6.474 1.00 93.56 68 LYS A N 1
ATOM 513 C CA . LYS A 1 68 ? 7.770 4.331 -5.090 1.00 93.56 68 LYS A CA 1
ATOM 514 C C . LYS A 1 68 ? 6.819 5.303 -4.389 1.00 93.56 68 LYS A C 1
ATOM 516 O O . LYS A 1 68 ? 6.535 5.126 -3.204 1.00 93.56 68 LYS A O 1
ATOM 521 N N . GLN A 1 69 ? 6.340 6.326 -5.098 1.00 96.44 69 GLN A N 1
ATOM 522 C CA . GLN A 1 69 ? 5.367 7.280 -4.562 1.00 96.44 69 GLN A CA 1
ATOM 523 C C . GLN A 1 69 ? 4.027 6.603 -4.272 1.00 96.44 69 GLN A C 1
ATOM 525 O O . GLN A 1 69 ? 3.473 6.823 -3.199 1.00 96.44 69 GLN A O 1
ATOM 530 N N . GLU A 1 70 ? 3.546 5.746 -5.175 1.00 96.06 70 GLU A N 1
ATOM 531 C CA . GLU A 1 70 ? 2.308 4.984 -4.975 1.00 96.06 70 GLU A CA 1
ATOM 532 C C . GLU A 1 70 ? 2.425 4.044 -3.766 1.00 96.06 70 GLU A C 1
ATOM 534 O O . GLU A 1 70 ? 1.576 4.097 -2.882 1.00 96.06 70 GLU A O 1
ATOM 539 N N . ILE A 1 71 ? 3.528 3.293 -3.641 1.00 94.44 71 ILE A N 1
ATOM 540 C CA . ILE A 1 71 ? 3.793 2.451 -2.458 1.00 94.44 71 ILE A CA 1
ATOM 541 C C . ILE A 1 71 ? 3.794 3.295 -1.178 1.00 94.44 71 ILE A C 1
ATOM 543 O O . ILE A 1 71 ? 3.192 2.910 -0.177 1.00 94.44 71 ILE A O 1
ATOM 547 N N . THR A 1 72 ? 4.453 4.456 -1.203 1.00 95.69 72 THR A N 1
ATOM 548 C CA . THR A 1 72 ? 4.507 5.365 -0.048 1.00 95.69 72 THR A CA 1
ATOM 549 C C . THR A 1 72 ? 3.111 5.855 0.334 1.00 95.69 72 THR A C 1
ATOM 551 O O . THR A 1 72 ? 2.762 5.849 1.511 1.00 95.69 72 THR A O 1
ATOM 554 N N . ALA A 1 73 ? 2.296 6.242 -0.649 1.00 96.25 73 ALA A N 1
ATOM 555 C CA . ALA A 1 73 ? 0.925 6.682 -0.419 1.00 96.25 73 ALA A CA 1
ATOM 556 C C . ALA A 1 73 ? 0.070 5.565 0.196 1.00 96.25 73 ALA A C 1
ATOM 558 O O . ALA A 1 73 ? -0.623 5.808 1.182 1.00 96.25 73 ALA A O 1
ATOM 559 N N . THR A 1 74 ? 0.179 4.338 -0.316 1.00 96.19 74 THR A N 1
ATOM 560 C CA . THR A 1 74 ? -0.529 3.178 0.233 1.00 96.19 74 THR A CA 1
ATOM 561 C C . THR A 1 74 ? -0.099 2.870 1.667 1.00 96.19 74 THR A C 1
ATOM 563 O O . THR A 1 74 ? -0.942 2.657 2.537 1.00 96.19 74 THR A O 1
ATOM 566 N N . MET A 1 75 ? 1.204 2.917 1.960 1.00 93.00 75 MET A N 1
ATOM 567 C CA . MET A 1 75 ? 1.706 2.716 3.323 1.00 93.00 75 MET A CA 1
ATOM 568 C C . MET A 1 75 ? 1.239 3.812 4.287 1.00 93.00 75 MET A C 1
ATOM 570 O O . MET A 1 75 ? 0.974 3.521 5.452 1.00 93.00 75 MET A O 1
ATOM 574 N N . ASN A 1 76 ? 1.080 5.051 3.815 1.00 93.00 76 ASN A N 1
ATOM 575 C CA . ASN A 1 76 ? 0.563 6.141 4.642 1.00 93.00 76 ASN A CA 1
ATOM 576 C C . ASN A 1 76 ? -0.886 5.909 5.090 1.00 93.00 76 ASN A C 1
ATOM 578 O O . ASN A 1 76 ? -1.219 6.282 6.208 1.00 93.00 76 ASN A O 1
ATOM 582 N N . LEU A 1 77 ? -1.725 5.224 4.299 1.00 91.50 77 LEU A N 1
ATOM 583 C CA . LEU A 1 77 ? -3.084 4.851 4.731 1.00 91.50 77 LEU A CA 1
ATOM 584 C C . LEU A 1 77 ? -3.054 4.007 6.009 1.00 91.50 77 LEU A C 1
ATOM 586 O O . LEU A 1 77 ? -3.837 4.223 6.937 1.00 91.50 77 LEU A O 1
ATOM 590 N N . VAL A 1 78 ? -2.127 3.049 6.048 1.00 89.75 78 VAL A N 1
ATOM 591 C CA . VAL A 1 78 ? -1.908 2.185 7.206 1.00 89.75 78 VAL A CA 1
ATOM 592 C C . VAL A 1 78 ? -1.351 3.020 8.355 1.00 89.75 78 VAL A C 1
ATOM 594 O O . VAL A 1 78 ? -1.914 2.997 9.448 1.00 89.75 78 VAL A O 1
ATOM 597 N N . TRP A 1 79 ? -0.308 3.818 8.113 1.00 87.50 79 TRP A N 1
ATOM 598 C CA . TRP A 1 79 ? 0.301 4.647 9.157 1.00 87.50 79 TRP A CA 1
ATOM 599 C C . TRP A 1 79 ? -0.670 5.625 9.806 1.00 87.50 79 TRP A C 1
ATOM 601 O O . TRP A 1 79 ? -0.694 5.713 11.031 1.00 87.50 79 TRP A O 1
ATOM 611 N N . ASP A 1 80 ? -1.507 6.297 9.025 1.00 87.44 80 ASP A N 1
ATOM 612 C CA . ASP A 1 80 ? -2.499 7.236 9.544 1.00 87.44 80 ASP A CA 1
ATOM 613 C C . ASP A 1 80 ? -3.538 6.522 10.417 1.00 87.44 80 ASP A C 1
ATOM 615 O O . ASP A 1 80 ? -3.945 7.033 11.460 1.00 87.44 80 ASP A O 1
ATOM 619 N N . ALA A 1 81 ? -3.953 5.310 10.035 1.00 86.69 81 ALA A N 1
ATOM 620 C CA . ALA A 1 81 ? -4.870 4.509 10.841 1.00 86.69 81 ALA A CA 1
ATOM 621 C C . ALA A 1 81 ? -4.241 4.041 12.167 1.00 86.69 81 ALA A C 1
ATOM 623 O O . ALA A 1 81 ? -4.927 4.022 13.190 1.00 86.69 81 ALA A O 1
ATOM 624 N N . PHE A 1 82 ? -2.953 3.686 12.168 1.00 80.56 82 PHE A N 1
ATOM 625 C CA . PHE A 1 82 ? -2.220 3.307 13.382 1.00 80.56 82 PHE A CA 1
ATOM 626 C C . PHE A 1 82 ? -1.913 4.509 14.290 1.00 80.56 82 PHE A C 1
ATOM 628 O O . PHE A 1 82 ? -2.077 4.413 15.508 1.00 80.56 82 PHE A O 1
ATOM 635 N N . SER A 1 83 ? -1.501 5.637 13.706 1.00 78.75 83 SER A N 1
ATOM 636 C CA . SER A 1 83 ? -1.178 6.879 14.418 1.00 78.75 83 SER A CA 1
ATOM 637 C C . SER A 1 83 ? -2.400 7.439 15.149 1.00 78.75 83 SER A C 1
ATOM 639 O O . SER A 1 83 ? -2.317 7.773 16.331 1.00 78.75 83 SER A O 1
ATOM 641 N N . ASP A 1 84 ? -3.571 7.433 14.501 1.00 71.50 84 ASP A N 1
ATOM 642 C CA . ASP A 1 84 ? -4.842 7.839 15.119 1.00 71.50 84 ASP A CA 1
ATOM 643 C C . ASP A 1 84 ? -5.218 6.992 16.342 1.00 71.50 84 ASP A C 1
ATOM 645 O O . ASP A 1 84 ? -5.863 7.479 17.271 1.00 71.50 84 ASP A O 1
ATOM 649 N N . ALA A 1 85 ? -4.818 5.720 16.356 1.00 67.06 85 ALA A N 1
ATOM 650 C CA . ALA A 1 85 ? -5.048 4.819 17.478 1.00 67.06 85 ALA A CA 1
ATOM 651 C C . ALA A 1 85 ? -4.028 5.006 18.622 1.00 67.06 85 ALA A C 1
ATOM 653 O O . ALA A 1 85 ? -4.104 4.307 19.633 1.00 67.06 85 ALA A O 1
ATOM 654 N N . GLY A 1 86 ? -3.090 5.953 18.494 1.00 63.44 86 GLY A N 1
ATOM 655 C CA . GLY A 1 86 ? -2.068 6.246 19.499 1.00 63.44 86 GLY A CA 1
ATOM 656 C C . GLY A 1 86 ? -0.939 5.215 19.555 1.00 63.44 86 GLY A C 1
ATOM 657 O O . GLY A 1 86 ? -0.151 5.228 20.503 1.00 63.44 86 GLY A O 1
ATOM 658 N N . PHE A 1 87 ? -0.840 4.322 18.563 1.00 62.47 87 PHE A N 1
ATOM 659 C CA . PHE A 1 87 ? 0.292 3.409 18.450 1.00 62.47 87 PHE A CA 1
ATOM 660 C C . PHE A 1 87 ? 1.512 4.186 17.953 1.00 62.47 87 PHE A C 1
ATOM 662 O O . PHE A 1 87 ? 1.544 4.680 16.828 1.00 62.47 87 PHE A O 1
ATOM 669 N N . VAL A 1 88 ? 2.518 4.319 18.815 1.00 57.88 88 VAL A N 1
ATOM 670 C CA . VAL A 1 88 ? 3.789 4.965 18.470 1.00 57.88 88 VAL A CA 1
ATOM 671 C C . VAL A 1 88 ? 4.645 3.999 17.654 1.00 5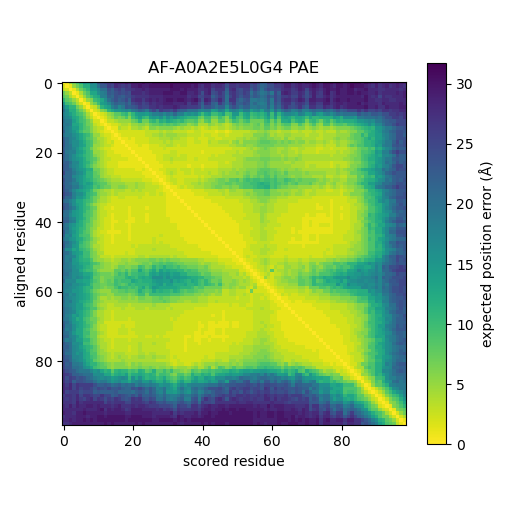7.88 88 VAL A C 1
ATOM 673 O O . VAL A 1 88 ? 4.641 2.795 17.919 1.00 57.88 88 VAL A O 1
ATOM 676 N N . LEU A 1 89 ? 5.411 4.525 16.694 1.00 56.44 89 LEU A N 1
ATOM 677 C CA . LEU A 1 89 ? 6.453 3.751 16.019 1.00 56.44 89 LEU A CA 1
ATOM 678 C C . LEU A 1 89 ? 7.387 3.137 17.078 1.00 56.44 89 LEU A C 1
ATOM 680 O O . LEU A 1 89 ? 7.824 3.866 17.977 1.00 56.44 89 LEU A O 1
ATOM 684 N N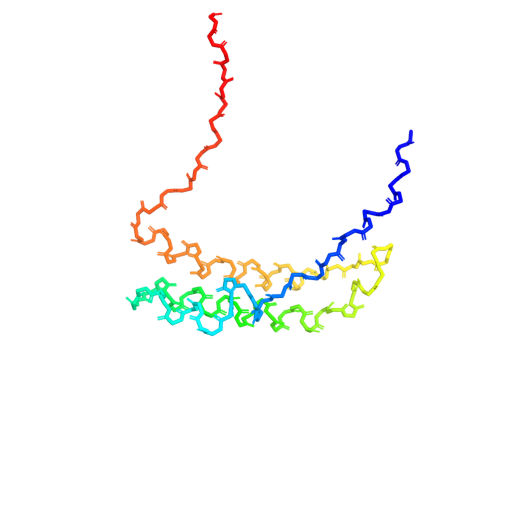 . PRO A 1 90 ? 7.706 1.832 17.002 1.00 55.53 90 PRO A N 1
ATOM 685 C CA . PRO A 1 90 ? 8.743 1.266 17.847 1.00 55.53 90 PRO A CA 1
ATOM 686 C C . PRO A 1 90 ? 10.041 2.032 17.577 1.00 55.53 90 PRO A C 1
ATOM 688 O O . PRO A 1 90 ? 10.492 2.128 16.437 1.00 55.53 90 PRO A O 1
ATOM 691 N N . TYR A 1 91 ? 10.606 2.632 18.621 1.00 49.28 91 TYR A N 1
ATOM 692 C CA . TYR A 1 91 ? 11.932 3.224 18.541 1.00 49.28 91 TYR A CA 1
ATOM 693 C C . TYR A 1 91 ? 12.964 2.093 18.504 1.00 49.28 91 TYR A C 1
ATOM 695 O O . TYR A 1 91 ? 12.770 1.050 19.134 1.00 49.28 91 TYR A O 1
ATOM 703 N N . GLU A 1 92 ? 14.063 2.286 17.775 1.00 56.50 92 GLU A N 1
ATOM 704 C CA . GLU A 1 92 ? 15.205 1.384 17.895 1.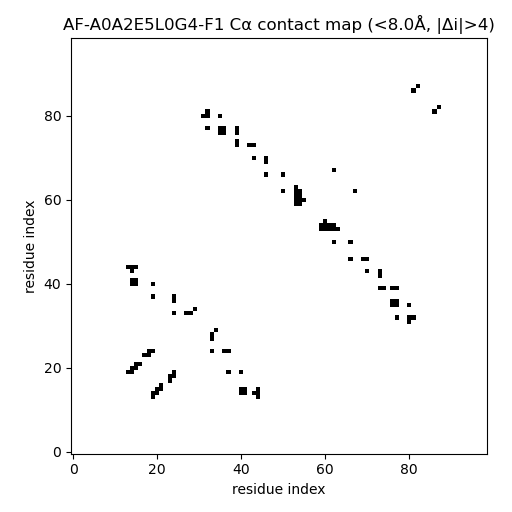00 56.50 92 GLU A CA 1
ATOM 705 C C . GLU A 1 92 ? 15.720 1.461 19.335 1.00 56.50 92 GLU A C 1
ATOM 707 O O . GLU A 1 92 ? 16.233 2.491 19.780 1.00 56.50 92 GLU A O 1
ATOM 712 N N . VAL A 1 93 ? 15.554 0.376 20.091 1.00 56.72 93 VAL A N 1
ATOM 713 C CA . VAL A 1 93 ? 16.267 0.206 21.352 1.00 56.72 93 VAL A CA 1
ATOM 714 C C . VAL A 1 93 ? 17.716 -0.063 20.965 1.00 56.72 93 VAL A C 1
ATOM 716 O O . VAL A 1 93 ? 18.067 -1.184 20.603 1.00 56.72 93 VAL A O 1
ATOM 719 N N . ILE A 1 94 ? 18.567 0.963 21.009 1.00 57.31 94 ILE A N 1
ATOM 720 C CA . ILE A 1 94 ? 20.003 0.720 21.108 1.00 57.31 94 ILE A CA 1
ATOM 721 C C . ILE A 1 94 ? 20.185 0.107 22.497 1.00 57.31 94 ILE A C 1
ATOM 723 O O . ILE A 1 94 ? 20.167 0.821 23.500 1.00 57.31 94 ILE A O 1
ATOM 727 N N . GLU A 1 95 ? 20.277 -1.223 22.577 1.00 53.38 95 GLU A N 1
ATOM 728 C CA . GLU A 1 95 ? 20.820 -1.888 23.759 1.00 53.38 95 GLU A CA 1
ATOM 729 C C . GLU A 1 95 ? 22.298 -1.490 23.859 1.00 53.38 95 GLU A C 1
ATOM 731 O O . GLU A 1 95 ? 23.200 -2.215 23.439 1.00 53.38 95 GLU A O 1
ATOM 736 N N . GLU A 1 96 ? 22.565 -0.289 24.377 1.00 51.47 96 GLU A N 1
ATOM 737 C CA . GLU A 1 96 ? 23.870 0.015 24.941 1.00 51.47 96 GLU A CA 1
ATOM 738 C C . GLU A 1 96 ? 24.032 -0.915 26.139 1.00 51.47 96 GLU A C 1
ATOM 740 O O . GLU A 1 96 ? 23.411 -0.741 27.190 1.00 51.47 96 GLU A O 1
ATOM 745 N N . GLY A 1 97 ? 24.812 -1.974 25.927 1.00 47.53 97 GLY A N 1
ATOM 746 C CA . GLY A 1 97 ? 25.206 -2.889 26.979 1.00 47.53 97 GLY A CA 1
ATOM 747 C C . GLY A 1 97 ? 25.803 -2.104 28.141 1.00 47.53 97 GLY A C 1
ATOM 748 O O . GLY A 1 97 ? 26.892 -1.551 28.026 1.00 47.53 97 GLY A O 1
ATOM 749 N N . LEU A 1 98 ? 25.088 -2.090 29.264 1.00 41.28 98 LEU A N 1
ATOM 750 C CA . LEU A 1 98 ? 25.684 -1.868 30.578 1.00 41.28 98 LEU A CA 1
ATOM 751 C C . LEU A 1 98 ? 26.747 -2.958 30.802 1.00 41.28 98 LEU A C 1
ATOM 753 O O . LEU A 1 98 ? 26.473 -4.129 30.508 1.00 41.28 98 LEU A O 1
ATOM 757 N N . PRO A 1 99 ? 27.942 -2.613 31.310 1.00 40.75 99 PRO A N 1
ATOM 758 C CA . PRO A 1 99 ? 28.158 -1.655 32.398 1.00 40.75 99 PRO A CA 1
ATOM 759 C C . PRO A 1 99 ? 29.033 -0.432 32.080 1.00 40.75 99 PRO A C 1
ATOM 761 O O . PRO A 1 99 ? 29.965 -0.538 31.252 1.00 40.75 99 PRO A O 1
#